Protein AF-A0A1C5VEY9-F1 (afdb_monomer_lite)

Sequence (183 aa):
MDFFYFLVTGSDSWEPHYHENFFNIQGGFLWGFIGALILGIIVASAFYFGCCNSSKSCKSANIGVWAISLCICAVMSYFYADFVVIGDSNTTDNTSVFRAHSFYKANDDYFIQQTSVPGVSQTFIDDLTQKRNEIKYNLDKGGDVRFEFDITTAILAAIFFFITSIIVKRFTINGKTIPFERP

Secondary structure (DSSP, 8-state):
-TTTTHHHHTSTT--TTHHHIIIIIS-HHHHHHHHHHHHHHHHHHIIIIIIS--SS--TT-SHHHHHHHHHHHHHHHHHHIIIIII--TT---TTSHHHHT-HHHHHHHHHHHHHTSTT--HHHHHHHHHHHHHHHHHHHTT-TTHHHHHHHHHHHHHHHHHHHHHHHGGGSSS-TTSSS---

Structure (mmCIF, N/CA/C/O backbone):
data_AF-A0A1C5VEY9-F1
#
_entry.id   AF-A0A1C5VEY9-F1
#
loop_
_atom_site.group_PDB
_atom_site.id
_atom_site.type_symbol
_atom_site.label_atom_id
_atom_site.label_alt_id
_atom_site.label_comp_id
_atom_site.label_asym_id
_atom_site.label_entity_id
_atom_site.label_seq_id
_atom_site.pdbx_PDB_ins_code
_atom_site.Cartn_x
_atom_site.Cartn_y
_atom_site.Cartn_z
_atom_site.occupancy
_atom_site.B_iso_or_equiv
_atom_site.auth_seq_id
_atom_site.auth_comp_id
_atom_site.auth_asym_id
_atom_site.auth_atom_id
_atom_site.pdbx_PDB_model_num
ATOM 1 N N . MET A 1 1 ? -8.034 -12.209 2.110 1.00 72.62 1 MET A N 1
ATOM 2 C CA . MET A 1 1 ? -7.092 -11.128 1.716 1.00 72.62 1 MET A CA 1
ATOM 3 C C . MET A 1 1 ? -5.881 -11.120 2.639 1.00 72.62 1 MET A C 1
ATOM 5 O O . MET A 1 1 ? -4.775 -10.884 2.191 1.00 72.62 1 MET A O 1
ATOM 9 N N . ASP A 1 2 ? -6.113 -11.495 3.883 1.00 72.12 2 ASP A N 1
ATOM 10 C CA . ASP A 1 2 ? -5.275 -12.054 4.943 1.00 72.12 2 ASP A CA 1
ATOM 11 C C . ASP A 1 2 ? -3.969 -12.701 4.451 1.00 72.12 2 ASP A C 1
ATOM 13 O O . ASP A 1 2 ? -2.900 -12.291 4.874 1.00 72.12 2 ASP A O 1
ATOM 17 N N . PHE A 1 3 ? -4.010 -13.632 3.484 1.00 79.00 3 PHE A N 1
ATOM 18 C CA . PHE A 1 3 ? -2.786 -14.232 2.921 1.00 79.00 3 PHE A CA 1
ATOM 19 C C . PHE A 1 3 ? -1.827 -13.198 2.302 1.00 79.00 3 PHE A C 1
ATOM 21 O O . PHE A 1 3 ? -0.614 -13.303 2.461 1.00 79.00 3 PHE A O 1
ATOM 28 N N . PHE A 1 4 ? -2.357 -12.192 1.602 1.00 78.12 4 PHE A N 1
ATOM 29 C CA . PHE A 1 4 ? -1.548 -11.118 1.024 1.00 78.12 4 PHE A CA 1
ATOM 30 C C . PHE A 1 4 ? -1.032 -10.143 2.082 1.00 78.12 4 PHE A C 1
ATOM 32 O O . PHE A 1 4 ? -0.007 -9.519 1.850 1.00 78.12 4 PHE A O 1
ATOM 39 N N . TYR A 1 5 ? -1.709 -10.048 3.229 1.00 88.31 5 TYR A N 1
ATOM 40 C CA . TYR A 1 5 ? -1.370 -9.192 4.367 1.00 88.31 5 TYR A CA 1
ATOM 41 C C . TYR A 1 5 ? -0.895 -10.007 5.578 1.00 88.31 5 TYR A C 1
ATOM 43 O O . TYR A 1 5 ? -1.167 -9.657 6.724 1.00 88.31 5 TYR A O 1
ATOM 51 N N . PHE A 1 6 ? -0.152 -11.092 5.334 1.00 84.56 6 PHE A N 1
ATOM 52 C CA . PHE A 1 6 ? 0.239 -12.036 6.384 1.00 84.56 6 PHE A CA 1
ATOM 53 C C . PHE A 1 6 ? 1.103 -11.409 7.490 1.00 84.56 6 PHE A C 1
ATOM 55 O O . PHE A 1 6 ? 1.092 -11.901 8.614 1.00 84.56 6 PHE A O 1
ATOM 62 N N . LEU A 1 7 ? 1.839 -10.330 7.190 1.00 84.12 7 LEU A N 1
ATOM 63 C CA . LEU A 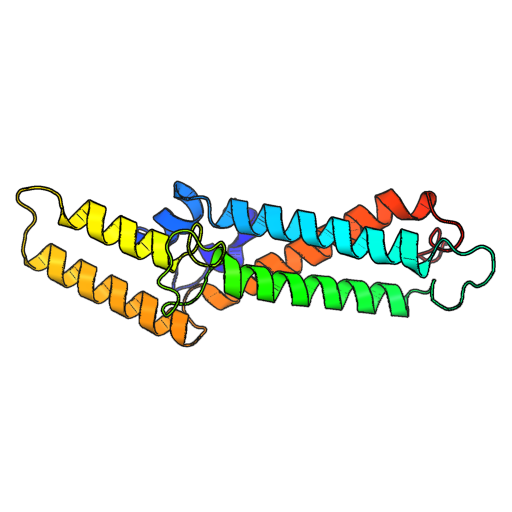1 7 ? 2.596 -9.576 8.195 1.00 84.12 7 LEU A CA 1
ATOM 64 C C . LEU A 1 7 ? 1.664 -8.906 9.209 1.00 84.12 7 LEU A C 1
ATOM 66 O O . LEU A 1 7 ? 1.979 -8.867 10.390 1.00 84.12 7 LEU A O 1
ATOM 70 N N . VAL A 1 8 ? 0.499 -8.437 8.759 1.00 83.88 8 VAL A N 1
ATOM 71 C CA . VAL A 1 8 ? -0.514 -7.825 9.625 1.00 83.88 8 VAL A CA 1
ATOM 72 C C . VAL A 1 8 ? -1.217 -8.893 10.452 1.00 83.88 8 VAL A C 1
ATOM 74 O O . VAL A 1 8 ? -1.290 -8.780 11.670 1.00 83.88 8 VAL A O 1
ATOM 77 N N . THR A 1 9 ? -1.691 -9.966 9.815 1.00 82.56 9 THR A N 1
ATOM 78 C CA . THR A 1 9 ? -2.420 -11.036 10.520 1.00 82.56 9 THR A CA 1
ATOM 79 C C . THR A 1 9 ? -1.522 -11.894 11.414 1.00 82.56 9 THR A C 1
ATOM 81 O O . THR A 1 9 ? -2.022 -12.618 12.266 1.00 82.56 9 THR A O 1
ATOM 84 N N . GLY A 1 10 ? -0.208 -11.865 11.185 1.00 80.62 10 GLY A N 1
ATOM 85 C CA . GLY A 1 10 ? 0.801 -12.529 12.008 1.00 80.62 10 GLY A CA 1
ATOM 86 C C . GLY A 1 10 ? 1.450 -11.623 13.056 1.00 80.62 10 GLY A C 1
ATOM 87 O O . GLY A 1 10 ? 2.337 -12.096 13.761 1.00 80.62 10 GLY A O 1
ATOM 88 N N . SER A 1 11 ? 1.056 -10.347 13.142 1.00 82.75 11 SER A N 1
ATOM 89 C CA . SER A 1 11 ? 1.558 -9.421 14.161 1.00 82.75 11 SER A CA 1
ATOM 90 C C . SER A 1 11 ? 0.995 -9.783 15.534 1.00 82.75 11 SER A C 1
ATOM 92 O O . SER A 1 11 ? -0.191 -10.084 15.662 1.00 82.75 11 SER A O 1
ATOM 94 N N . ASP A 1 12 ? 1.817 -9.664 16.577 1.00 80.88 12 ASP A N 1
ATOM 95 C CA . ASP A 1 12 ? 1.381 -9.808 17.974 1.00 80.88 12 ASP A CA 1
ATOM 96 C C . ASP A 1 12 ? 0.320 -8.761 18.365 1.00 80.88 12 ASP A C 1
ATOM 98 O O . ASP A 1 12 ? -0.399 -8.935 19.349 1.00 80.88 12 ASP A O 1
ATOM 102 N N . SER A 1 13 ? 0.216 -7.674 17.591 1.00 80.31 13 SER A N 1
ATOM 103 C CA . SER A 1 13 ? -0.779 -6.614 17.795 1.00 80.31 13 SER A CA 1
ATOM 104 C C . SER A 1 13 ? -2.139 -6.939 17.159 1.00 80.31 13 SER A C 1
ATOM 106 O O . SER A 1 13 ? -3.117 -6.229 17.398 1.00 80.31 13 SER A O 1
ATOM 108 N N . TRP A 1 14 ? -2.235 -8.020 16.372 1.00 79.81 14 TRP A N 1
ATOM 109 C CA . TRP A 1 14 ? -3.487 -8.448 15.754 1.00 79.81 14 TRP A CA 1
ATOM 110 C C . TRP A 1 14 ? -4.547 -8.756 16.819 1.00 79.81 14 TRP A C 1
ATOM 112 O O . TRP A 1 14 ? -4.374 -9.626 17.672 1.00 79.81 14 TRP A O 1
ATOM 122 N N . GLU A 1 15 ? -5.675 -8.046 16.752 1.00 75.62 15 GLU A N 1
ATOM 123 C CA . GLU A 1 15 ? -6.753 -8.134 17.738 1.00 75.62 15 GLU A CA 1
ATOM 124 C C . GLU A 1 15 ? -8.068 -8.507 17.021 1.00 75.62 15 GLU A C 1
ATOM 126 O O . GLU A 1 15 ? -8.474 -7.790 16.101 1.00 75.62 15 GLU A O 1
ATOM 131 N N . PRO A 1 16 ? -8.740 -9.613 17.400 1.00 69.88 16 PRO A N 1
ATOM 132 C CA . PRO A 1 16 ? -9.892 -10.150 16.664 1.00 69.88 16 PRO A CA 1
ATOM 133 C C . PRO A 1 16 ? -11.138 -9.258 16.591 1.00 69.88 16 PRO A C 1
ATOM 135 O O . PRO A 1 16 ? -12.070 -9.583 15.870 1.00 69.88 16 PRO A O 1
ATOM 138 N N . HIS A 1 17 ? -11.221 -8.156 17.333 1.00 76.38 17 HIS A N 1
ATOM 139 C CA . HIS A 1 17 ? -12.386 -7.278 17.283 1.00 76.38 17 HIS A CA 1
ATOM 140 C C . HIS A 1 17 ? -12.098 -6.063 16.407 1.00 76.38 17 HIS A C 1
ATOM 142 O O . HIS A 1 17 ? -12.669 -5.929 15.327 1.00 76.38 17 HIS A O 1
ATOM 148 N N . TYR A 1 18 ? -11.196 -5.182 16.836 1.00 81.69 18 TYR A N 1
ATOM 149 C CA . TYR A 1 18 ? -10.940 -3.916 16.147 1.00 81.69 18 TYR A CA 1
ATOM 150 C C . TYR A 1 18 ? -10.193 -4.118 14.821 1.00 81.69 18 TYR A C 1
ATOM 152 O O . TYR A 1 18 ? -10.628 -3.600 13.788 1.00 81.69 18 TYR A O 1
ATOM 160 N N . HIS A 1 19 ? -9.115 -4.911 14.819 1.00 85.94 19 HIS A N 1
ATOM 161 C CA . HIS A 1 19 ? -8.324 -5.154 13.609 1.00 85.94 19 HIS A CA 1
ATOM 162 C C . HIS A 1 19 ? -9.094 -6.010 12.600 1.00 85.94 19 HIS A C 1
ATOM 164 O O . HIS A 1 19 ? -9.162 -5.654 11.422 1.00 85.94 19 HIS A O 1
ATOM 170 N N . GLU A 1 20 ? -9.745 -7.086 13.049 1.00 82.69 20 GLU A N 1
ATOM 171 C CA . GLU A 1 20 ? -10.551 -7.932 12.161 1.00 82.69 20 GLU A CA 1
ATOM 172 C C . GLU A 1 20 ? -11.729 -7.161 11.549 1.00 82.69 20 GLU A C 1
ATOM 174 O O . GLU A 1 20 ? -11.950 -7.228 10.335 1.00 82.69 20 GLU A O 1
ATOM 179 N N . ASN A 1 21 ? -12.450 -6.365 12.349 1.00 82.50 21 ASN A N 1
ATOM 180 C CA . ASN A 1 21 ? -13.549 -5.549 11.842 1.00 82.50 21 ASN A CA 1
ATOM 181 C C . ASN A 1 21 ? -13.076 -4.583 10.748 1.00 82.50 21 ASN A C 1
ATOM 183 O O . ASN A 1 21 ? -13.692 -4.509 9.686 1.00 82.50 21 ASN A O 1
ATOM 187 N N . PHE A 1 22 ? -11.968 -3.870 10.948 1.00 86.50 22 PHE A N 1
ATOM 188 C CA . PHE A 1 22 ? -11.483 -2.961 9.914 1.00 86.50 22 PHE A CA 1
ATOM 189 C C . PHE A 1 22 ? -10.964 -3.695 8.671 1.00 86.50 22 PHE A C 1
ATOM 191 O O . PHE A 1 22 ? -11.403 -3.431 7.547 1.00 86.50 22 PHE A O 1
ATOM 198 N N . PHE A 1 23 ? -10.010 -4.608 8.849 1.00 87.25 23 PHE A N 1
ATOM 199 C CA . PHE A 1 23 ? -9.287 -5.168 7.714 1.00 87.25 23 PHE A CA 1
ATOM 200 C C . PHE A 1 23 ? -10.125 -6.148 6.896 1.00 87.25 23 PHE A C 1
ATOM 202 O O . PHE A 1 23 ? -10.022 -6.133 5.664 1.00 87.25 23 PHE A O 1
ATOM 209 N N . ASN A 1 24 ? -10.974 -6.941 7.559 1.00 83.38 24 ASN A N 1
ATOM 210 C CA . ASN A 1 24 ? -11.789 -7.967 6.915 1.00 83.38 24 ASN A CA 1
ATOM 211 C C . ASN A 1 24 ? -13.220 -7.491 6.645 1.00 83.38 24 ASN A C 1
ATOM 213 O O . ASN A 1 24 ? -13.674 -7.597 5.505 1.00 83.38 24 ASN A O 1
ATOM 217 N N . ILE A 1 25 ? -13.925 -6.931 7.637 1.00 82.19 25 ILE A N 1
ATOM 218 C CA . ILE A 1 25 ? -15.348 -6.565 7.475 1.00 82.19 25 ILE A CA 1
ATOM 219 C C . ILE A 1 25 ? -15.506 -5.257 6.690 1.00 82.19 25 ILE A C 1
ATOM 221 O O . ILE A 1 25 ? -16.286 -5.199 5.740 1.00 82.19 25 ILE A O 1
ATOM 225 N N . GLN A 1 26 ? -14.749 -4.214 7.038 1.00 83.38 26 GLN A N 1
ATOM 226 C CA . GLN A 1 26 ? -14.791 -2.923 6.336 1.00 83.38 26 GLN A CA 1
ATOM 227 C C . GLN A 1 26 ? -13.885 -2.867 5.096 1.00 83.38 26 GLN A C 1
ATOM 229 O O . GLN A 1 26 ? -13.905 -1.891 4.344 1.00 83.38 26 GLN A O 1
ATOM 234 N N . GLY A 1 27 ? -13.126 -3.935 4.839 1.00 85.19 27 GLY A N 1
ATOM 235 C CA . GLY A 1 27 ? -12.344 -4.098 3.620 1.00 85.19 27 GLY A CA 1
ATOM 236 C C . GLY A 1 27 ? -11.033 -3.314 3.595 1.00 85.19 27 GLY A C 1
ATOM 237 O O . GLY A 1 27 ? -10.550 -3.003 2.505 1.00 85.19 27 GLY A O 1
ATOM 238 N N . GLY A 1 28 ? -10.422 -3.014 4.746 1.00 87.81 28 GLY A N 1
ATOM 239 C CA . GLY A 1 28 ? -9.114 -2.349 4.809 1.00 87.81 28 GLY A CA 1
ATOM 240 C C . GLY A 1 28 ? -8.035 -3.050 3.966 1.00 87.81 28 GLY A C 1
ATOM 241 O O . GLY A 1 28 ? -7.319 -2.394 3.205 1.00 87.81 28 GLY A O 1
ATOM 242 N N . PHE A 1 29 ? -7.980 -4.391 3.982 1.00 91.56 29 PHE A N 1
ATOM 243 C CA . PHE A 1 29 ? -7.058 -5.142 3.115 1.00 91.56 29 PHE A CA 1
ATOM 244 C C . PHE A 1 29 ? -7.372 -4.983 1.623 1.00 91.56 29 PHE A C 1
ATOM 246 O O . PHE A 1 29 ? -6.463 -4.957 0.791 1.00 91.56 29 PHE A O 1
ATOM 253 N N . LEU A 1 30 ? -8.653 -4.879 1.264 1.00 91.00 30 LEU A N 1
ATOM 254 C CA . LEU A 1 30 ? -9.069 -4.673 -0.121 1.00 91.00 30 LEU A CA 1
ATOM 255 C C . LEU A 1 30 ? -8.648 -3.298 -0.630 1.00 91.00 30 LEU A C 1
ATOM 257 O O . LEU A 1 30 ? -8.107 -3.205 -1.731 1.00 91.00 30 LEU A O 1
ATOM 261 N N . TRP A 1 31 ? -8.826 -2.255 0.178 1.00 90.50 31 TRP A N 1
ATOM 262 C CA . TRP A 1 31 ? -8.400 -0.904 -0.175 1.00 90.50 31 TRP A CA 1
ATOM 263 C C . TRP A 1 31 ? -6.888 -0.790 -0.340 1.00 90.50 31 TRP A C 1
ATOM 265 O O . TRP A 1 31 ? -6.434 -0.252 -1.351 1.00 90.50 31 TRP A O 1
ATOM 275 N N . GLY A 1 32 ? -6.110 -1.372 0.577 1.00 92.75 32 GLY A N 1
ATOM 276 C CA . GLY A 1 32 ? -4.654 -1.430 0.437 1.00 92.75 32 GLY A CA 1
ATOM 277 C C . GLY A 1 32 ? -4.216 -2.138 -0.849 1.00 92.75 32 GLY A C 1
ATOM 278 O O . GLY A 1 32 ? -3.416 -1.602 -1.617 1.00 92.75 32 GLY A O 1
ATOM 279 N N . PHE A 1 33 ? -4.807 -3.299 -1.146 1.00 94.50 33 PHE A N 1
ATOM 280 C CA . PHE A 1 33 ? -4.491 -4.068 -2.350 1.00 94.50 33 PHE A CA 1
ATOM 281 C C . PHE A 1 33 ? -4.833 -3.312 -3.640 1.00 94.50 33 PHE A C 1
ATOM 283 O O . PHE A 1 33 ? -4.023 -3.267 -4.567 1.00 94.50 33 PHE A O 1
ATOM 290 N N . ILE A 1 34 ? -6.024 -2.704 -3.709 1.00 94.12 34 ILE A N 1
ATOM 291 C CA . ILE A 1 34 ? -6.459 -1.911 -4.867 1.00 94.12 34 ILE A CA 1
ATOM 292 C C . ILE A 1 34 ? -5.540 -0.700 -5.055 1.00 94.12 34 ILE A C 1
ATOM 294 O O . ILE A 1 34 ? -5.121 -0.424 -6.180 1.00 94.12 34 ILE A O 1
ATOM 298 N N . GLY A 1 35 ? -5.186 -0.004 -3.973 1.00 94.06 35 GLY A N 1
ATOM 299 C CA . GLY A 1 35 ? -4.260 1.126 -4.018 1.00 94.06 35 GLY A CA 1
ATOM 300 C C . GLY A 1 35 ? -2.879 0.730 -4.539 1.00 94.06 35 GLY A C 1
ATOM 301 O O . GLY A 1 35 ? -2.375 1.351 -5.476 1.00 94.06 35 GLY A O 1
ATOM 302 N N . ALA A 1 36 ? -2.310 -0.357 -4.011 1.00 96.94 36 ALA A N 1
ATOM 303 C CA . ALA A 1 36 ? -1.050 -0.921 -4.490 1.00 96.94 36 ALA A CA 1
ATOM 304 C C . ALA A 1 36 ? -1.103 -1.290 -5.982 1.00 96.94 36 ALA A C 1
ATOM 306 O O . ALA A 1 36 ? -0.167 -0.998 -6.729 1.00 96.94 36 ALA A O 1
ATOM 307 N N . LEU A 1 37 ? -2.201 -1.907 -6.432 1.00 97.19 37 LEU A N 1
ATOM 308 C CA . LEU A 1 37 ? -2.407 -2.274 -7.834 1.00 97.19 37 LEU A CA 1
ATOM 309 C C . LEU A 1 37 ? -2.428 -1.043 -8.742 1.00 97.19 37 LEU A C 1
ATOM 311 O O . LEU A 1 37 ? -1.707 -0.998 -9.740 1.00 97.19 37 LEU A O 1
ATOM 315 N N . ILE A 1 38 ? -3.233 -0.038 -8.391 1.00 97.38 38 ILE A N 1
ATOM 316 C CA . ILE A 1 38 ? -3.375 1.195 -9.171 1.00 97.38 38 ILE A CA 1
ATOM 317 C C . ILE A 1 38 ? -2.036 1.934 -9.251 1.00 97.38 38 ILE A C 1
ATOM 319 O O . ILE A 1 38 ? -1.615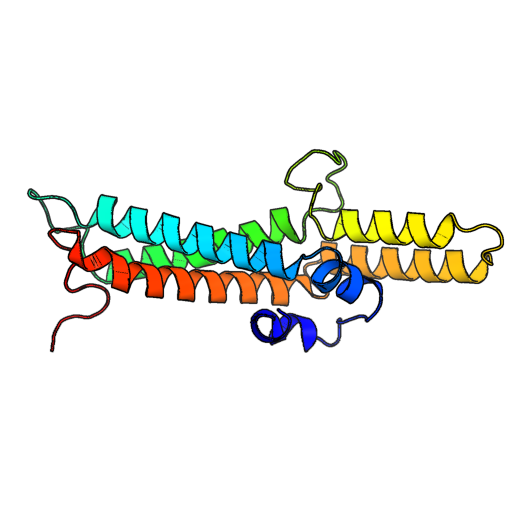 2.313 -10.346 1.00 97.38 38 ILE A O 1
ATOM 323 N N . LEU A 1 39 ? -1.338 2.101 -8.124 1.00 97.75 39 LEU A N 1
ATOM 324 C CA . LEU A 1 39 ? -0.036 2.770 -8.091 1.00 97.75 39 LEU A CA 1
ATOM 325 C C . LEU A 1 39 ? 1.014 2.003 -8.898 1.00 97.75 39 LEU A C 1
ATOM 327 O O . LEU A 1 39 ? 1.711 2.609 -9.716 1.00 97.75 39 LEU A O 1
ATOM 331 N N . GLY A 1 40 ? 1.059 0.676 -8.759 1.00 98.00 40 GLY A N 1
ATOM 332 C CA . GLY A 1 40 ? 1.922 -0.186 -9.564 1.00 98.00 40 GLY A CA 1
ATOM 333 C C . GLY A 1 40 ? 1.709 0.015 -11.065 1.00 98.00 40 GLY A C 1
ATOM 334 O O . GLY A 1 40 ? 2.673 0.206 -11.811 1.00 98.00 40 GLY A O 1
ATOM 335 N N . ILE A 1 41 ? 0.448 0.046 -11.507 1.00 98.00 41 ILE A N 1
ATOM 336 C CA . ILE A 1 41 ? 0.091 0.252 -12.915 1.00 98.00 41 ILE A CA 1
ATOM 337 C C . ILE A 1 41 ? 0.495 1.647 -13.401 1.00 98.00 41 ILE A C 1
ATOM 339 O O . ILE A 1 41 ? 1.114 1.772 -14.463 1.00 98.00 41 ILE A O 1
ATOM 343 N N . ILE A 1 42 ? 0.143 2.694 -12.648 1.00 98.00 42 ILE A N 1
ATOM 344 C CA . ILE A 1 42 ? 0.383 4.089 -13.037 1.00 98.00 42 ILE A CA 1
ATOM 345 C C . ILE A 1 42 ? 1.880 4.363 -13.141 1.00 98.00 42 ILE A C 1
ATOM 347 O O . ILE A 1 42 ? 2.332 4.885 -14.160 1.00 98.00 42 ILE A O 1
ATOM 351 N N . VAL A 1 43 ? 2.661 3.986 -12.126 1.00 97.75 43 VAL A N 1
ATOM 352 C CA . VAL A 1 43 ? 4.098 4.287 -12.089 1.00 97.75 43 VAL A CA 1
ATOM 353 C C . VAL A 1 43 ? 4.854 3.474 -13.142 1.00 97.75 43 VAL A C 1
ATOM 355 O O . VAL A 1 43 ? 5.715 4.023 -13.834 1.00 97.75 43 VAL A O 1
ATOM 358 N N . ALA A 1 44 ? 4.489 2.203 -13.358 1.00 97.25 44 ALA A N 1
ATOM 359 C CA . ALA A 1 44 ? 5.059 1.410 -14.450 1.00 97.25 44 ALA A CA 1
ATOM 360 C C . ALA A 1 44 ? 4.739 2.039 -15.810 1.00 97.25 44 ALA A C 1
ATOM 362 O O . ALA A 1 44 ? 5.633 2.244 -16.632 1.00 97.25 44 ALA A O 1
ATOM 363 N N . SER A 1 45 ? 3.480 2.407 -16.039 1.00 96.56 45 SER A N 1
ATOM 364 C CA . SER A 1 45 ? 3.059 3.046 -17.288 1.00 96.56 45 SER A CA 1
ATOM 365 C C . SER A 1 45 ? 3.781 4.376 -17.513 1.00 96.56 45 SER A C 1
ATOM 367 O O . SER A 1 45 ? 4.252 4.630 -18.620 1.00 96.56 45 SER A O 1
ATOM 369 N N . ALA A 1 46 ? 3.947 5.192 -16.470 1.00 96.19 46 ALA A N 1
ATOM 370 C CA . ALA A 1 46 ? 4.685 6.449 -16.539 1.00 96.19 46 ALA A CA 1
ATOM 371 C C . ALA A 1 46 ? 6.150 6.232 -16.948 1.00 96.19 46 ALA A C 1
ATOM 373 O O . ALA A 1 46 ? 6.646 6.931 -17.831 1.00 96.19 46 ALA A O 1
ATOM 374 N N . PHE A 1 47 ? 6.827 5.225 -16.390 1.00 96.12 47 PHE A N 1
ATOM 375 C CA . PHE A 1 47 ? 8.183 4.873 -16.809 1.00 96.12 47 PHE A CA 1
ATOM 376 C C . PHE A 1 47 ? 8.235 4.414 -18.277 1.00 96.12 47 PHE A C 1
ATOM 378 O O . PHE A 1 47 ? 9.033 4.921 -19.068 1.00 96.12 47 PHE A O 1
ATOM 385 N N . TYR A 1 48 ? 7.378 3.477 -18.687 1.00 95.94 48 TYR A N 1
ATOM 386 C CA . TYR A 1 48 ? 7.435 2.922 -20.042 1.00 95.94 48 TYR A CA 1
ATOM 387 C C . TYR A 1 48 ? 7.019 3.944 -21.104 1.00 95.94 48 TYR A C 1
ATOM 389 O O . TYR A 1 48 ? 7.766 4.204 -22.050 1.00 95.94 48 TYR A O 1
ATOM 397 N N . PHE A 1 49 ? 5.858 4.571 -20.957 1.00 94.25 49 PHE A N 1
ATOM 398 C CA . PHE A 1 49 ? 5.370 5.521 -21.952 1.00 94.25 49 PHE A CA 1
ATOM 399 C C . PHE A 1 49 ? 6.069 6.881 -21.865 1.00 94.25 49 PHE A C 1
ATOM 401 O O . PHE A 1 49 ? 6.263 7.521 -22.896 1.00 94.25 49 PHE A O 1
ATOM 408 N N . GLY A 1 50 ? 6.503 7.302 -20.674 1.00 92.56 50 GLY A N 1
ATOM 409 C CA . GLY A 1 50 ? 7.209 8.569 -20.474 1.00 92.56 50 GLY A CA 1
ATOM 410 C C . GLY A 1 50 ? 8.706 8.490 -20.776 1.00 92.56 50 GLY A C 1
ATOM 411 O O . GLY A 1 50 ? 9.230 9.319 -21.518 1.00 92.56 50 GLY A O 1
ATOM 412 N N . CYS A 1 51 ? 9.411 7.488 -20.244 1.00 92.25 51 CYS A N 1
ATOM 413 C CA . CYS A 1 51 ? 10.871 7.392 -20.370 1.00 92.25 51 CYS A CA 1
ATOM 414 C C . CYS A 1 51 ? 11.326 6.510 -21.540 1.00 92.25 51 CYS A C 1
ATOM 416 O O . CYS A 1 51 ? 12.398 6.751 -22.099 1.00 92.25 51 CYS A O 1
ATOM 418 N N . CYS A 1 52 ? 10.534 5.507 -21.938 1.00 92.00 52 CYS A N 1
ATOM 419 C CA . CYS A 1 52 ? 10.955 4.509 -22.929 1.00 92.00 52 CYS A CA 1
ATOM 420 C C . CYS A 1 52 ? 10.370 4.696 -24.339 1.00 92.00 52 CYS A C 1
ATOM 422 O O . CYS A 1 52 ? 10.778 3.980 -25.257 1.00 92.00 52 CYS A O 1
ATOM 424 N N . ASN A 1 53 ? 9.457 5.648 -24.555 1.00 92.38 53 ASN A N 1
ATOM 425 C CA . ASN A 1 53 ? 8.731 5.791 -25.825 1.00 92.38 53 ASN A CA 1
ATOM 426 C C . ASN A 1 53 ? 9.259 6.893 -26.769 1.00 92.38 53 ASN A C 1
ATOM 428 O O . ASN A 1 53 ? 8.571 7.305 -27.700 1.00 92.38 53 ASN A O 1
ATOM 432 N N . SER A 1 54 ? 10.478 7.390 -26.550 1.00 88.38 54 SER A N 1
ATOM 433 C CA . SER A 1 54 ? 11.083 8.421 -27.404 1.00 88.38 54 SER A CA 1
ATOM 434 C C . SER A 1 54 ? 11.848 7.820 -28.586 1.00 88.38 54 SER A C 1
ATOM 436 O O . SER A 1 54 ? 12.727 6.980 -28.404 1.00 88.38 54 SER A O 1
ATOM 438 N N . SER A 1 55 ? 11.579 8.309 -29.800 1.00 85.50 55 SER A N 1
ATOM 439 C CA . SER A 1 55 ? 12.355 7.979 -31.008 1.00 85.50 55 SER A CA 1
ATOM 440 C C . SER A 1 55 ? 13.664 8.767 -31.131 1.00 85.50 55 SER A C 1
ATOM 442 O O . SER A 1 55 ? 14.492 8.453 -31.980 1.00 85.50 55 SER A O 1
ATOM 444 N N . LYS A 1 56 ? 13.856 9.801 -30.299 1.00 85.44 56 LYS A N 1
ATOM 445 C CA . LYS A 1 56 ? 14.989 10.738 -30.391 1.00 85.44 56 LYS A CA 1
ATOM 446 C C . LYS A 1 56 ? 16.107 10.452 -29.388 1.00 85.44 56 LYS A C 1
ATOM 448 O O . LYS A 1 56 ? 17.222 10.927 -29.574 1.00 85.44 56 LYS A O 1
ATOM 453 N N . SER A 1 57 ? 15.815 9.748 -28.294 1.00 81.00 57 SER A N 1
ATOM 454 C CA . SER A 1 57 ? 16.780 9.493 -27.219 1.00 81.00 57 SER A CA 1
ATOM 455 C C . SER A 1 57 ? 16.386 8.267 -26.400 1.00 81.00 57 SER A C 1
ATOM 457 O O . SER A 1 57 ? 15.222 8.116 -26.036 1.00 81.00 57 SER A O 1
ATOM 459 N N . CYS A 1 58 ? 17.373 7.441 -26.051 1.00 83.62 58 CYS A N 1
ATOM 460 C CA . CYS A 1 58 ? 17.222 6.288 -25.162 1.00 83.62 58 CYS A CA 1
ATOM 461 C C . CYS A 1 58 ? 17.825 6.516 -23.764 1.00 83.62 58 CYS A C 1
ATOM 463 O O . CYS A 1 58 ? 17.850 5.592 -22.960 1.00 83.62 58 CYS A O 1
ATOM 465 N N . LYS A 1 59 ? 18.311 7.729 -23.447 1.00 84.38 59 LYS A N 1
ATOM 466 C CA . LYS A 1 59 ? 19.079 7.997 -22.211 1.00 84.38 59 LYS A CA 1
ATOM 467 C C . LYS A 1 59 ? 18.335 7.592 -20.931 1.00 84.38 59 LYS A C 1
ATOM 469 O O . LYS A 1 59 ? 18.943 7.029 -20.027 1.00 84.38 59 LYS A O 1
ATOM 474 N N . SER A 1 60 ? 17.029 7.848 -20.870 1.00 87.31 60 SER A N 1
ATOM 475 C CA . SER A 1 60 ? 16.183 7.537 -19.707 1.00 87.31 60 SER A CA 1
ATOM 476 C C . SER A 1 60 ? 15.588 6.124 -19.734 1.00 87.31 60 SER A C 1
ATOM 478 O O . SER A 1 60 ? 14.975 5.705 -18.758 1.00 87.31 60 SER A O 1
ATOM 480 N N . ALA A 1 61 ? 15.764 5.385 -20.831 1.00 90.06 61 ALA A N 1
ATOM 481 C CA . ALA A 1 61 ? 15.278 4.022 -20.997 1.00 90.06 61 ALA A CA 1
ATOM 482 C C . ALA A 1 61 ? 16.373 3.036 -20.578 1.00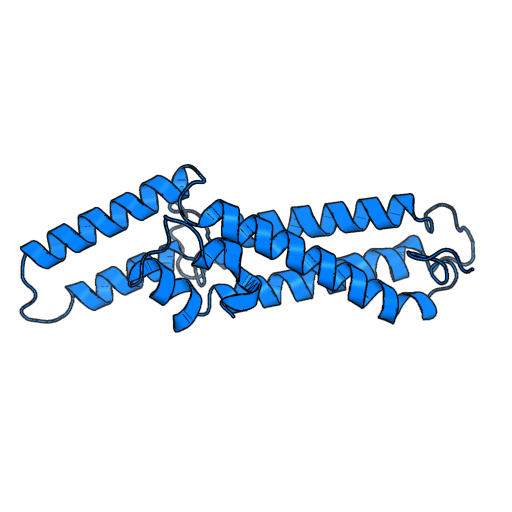 90.06 61 ALA A C 1
ATOM 484 O O . ALA A 1 61 ? 17.008 2.400 -21.416 1.00 90.06 61 ALA A O 1
ATOM 485 N N . ASN A 1 62 ? 16.640 2.955 -19.276 1.00 91.81 62 ASN A N 1
ATOM 486 C CA . ASN A 1 62 ? 17.644 2.049 -18.724 1.00 91.81 62 ASN A CA 1
ATOM 487 C C . ASN A 1 62 ? 17.171 1.410 -17.410 1.00 91.81 62 ASN A C 1
ATOM 489 O O . ASN A 1 62 ? 16.234 1.893 -16.767 1.00 91.81 62 ASN A O 1
ATOM 493 N N . ILE A 1 63 ? 17.837 0.321 -17.019 1.00 93.00 63 ILE A N 1
ATOM 494 C CA . ILE A 1 63 ? 17.488 -0.459 -15.826 1.00 93.00 63 ILE A CA 1
ATOM 495 C C . ILE A 1 63 ? 17.601 0.349 -14.527 1.00 93.00 63 ILE A C 1
ATOM 497 O O . ILE A 1 63 ? 16.802 0.151 -13.617 1.00 93.00 63 ILE A O 1
ATOM 501 N N . GLY A 1 64 ? 18.536 1.302 -14.455 1.00 93.44 64 GLY A N 1
ATOM 502 C CA . GLY A 1 64 ? 18.703 2.175 -13.295 1.00 93.44 64 GLY A CA 1
ATOM 503 C C . GLY A 1 64 ? 17.487 3.073 -13.076 1.00 93.44 64 GLY A C 1
ATOM 504 O O . GLY A 1 64 ? 16.965 3.145 -11.968 1.00 93.44 64 GLY A O 1
ATOM 505 N N . VAL A 1 65 ? 16.973 3.699 -14.139 1.00 94.44 65 VAL A N 1
ATOM 506 C CA . VAL A 1 65 ? 15.756 4.526 -14.058 1.00 94.44 65 VAL A CA 1
ATOM 507 C C . VAL A 1 65 ? 14.536 3.665 -13.729 1.00 94.44 65 VAL A C 1
ATOM 509 O O . VAL A 1 65 ? 13.723 4.075 -12.908 1.00 94.44 65 VAL A O 1
ATOM 512 N N . TRP A 1 66 ? 14.438 2.454 -14.287 1.00 96.50 66 TRP A N 1
ATOM 513 C CA . TRP A 1 66 ? 13.375 1.506 -13.933 1.00 96.50 66 TRP A CA 1
ATOM 514 C C . TRP A 1 66 ? 13.403 1.131 -12.446 1.00 96.50 66 TRP A C 1
ATOM 516 O O . TRP A 1 66 ? 12.364 1.162 -11.790 1.00 96.50 66 TRP A O 1
ATOM 526 N N . ALA A 1 67 ? 14.586 0.832 -11.899 1.00 96.12 67 ALA A N 1
ATOM 527 C CA . ALA A 1 67 ? 14.756 0.504 -10.485 1.00 96.12 67 ALA A CA 1
ATOM 528 C C . ALA A 1 67 ? 14.401 1.695 -9.582 1.00 96.12 67 ALA A C 1
ATOM 530 O O . ALA A 1 67 ? 13.710 1.525 -8.582 1.00 96.12 67 ALA A O 1
ATOM 531 N N . ILE A 1 68 ? 14.794 2.915 -9.967 1.00 96.44 68 ILE A N 1
ATOM 532 C CA . ILE A 1 68 ? 14.391 4.139 -9.260 1.00 96.44 68 ILE A CA 1
ATOM 533 C C . ILE A 1 68 ? 12.866 4.308 -9.300 1.00 96.44 68 ILE A C 1
ATOM 535 O O . ILE A 1 68 ? 12.263 4.591 -8.268 1.00 96.44 68 ILE A O 1
ATOM 539 N N . SER A 1 69 ? 12.222 4.100 -10.454 1.00 97.12 69 SER A N 1
ATOM 540 C CA . SER A 1 69 ? 10.757 4.151 -10.567 1.00 97.12 69 SER A CA 1
ATOM 541 C C . SER A 1 69 ? 10.065 3.100 -9.695 1.00 97.12 69 SER A C 1
ATOM 543 O O . SER A 1 69 ? 9.049 3.412 -9.078 1.00 97.12 69 SER A O 1
ATOM 545 N N . LEU A 1 70 ? 10.626 1.892 -9.583 1.00 97.62 70 LEU A N 1
ATOM 546 C CA . LEU A 1 70 ? 10.134 0.854 -8.673 1.00 97.62 70 LEU A CA 1
ATOM 547 C C . LEU A 1 70 ? 10.222 1.311 -7.211 1.00 97.62 70 LEU A C 1
ATOM 549 O O . LEU A 1 70 ? 9.236 1.209 -6.484 1.00 97.62 70 LEU A O 1
ATOM 553 N N . CYS A 1 71 ? 11.365 1.859 -6.787 1.00 97.56 71 CYS A N 1
ATOM 554 C CA . CYS A 1 71 ? 11.532 2.385 -5.431 1.00 97.56 71 CYS A CA 1
ATOM 555 C C . CYS A 1 71 ? 10.543 3.520 -5.138 1.00 97.56 71 CYS A C 1
ATOM 557 O O . CYS A 1 71 ? 9.914 3.529 -4.084 1.00 97.56 71 CYS A O 1
ATOM 559 N N . ILE A 1 72 ? 10.355 4.444 -6.086 1.00 97.44 72 ILE A N 1
ATOM 560 C CA . ILE A 1 72 ? 9.357 5.515 -5.969 1.00 97.44 72 ILE A CA 1
ATOM 561 C C . ILE A 1 72 ? 7.950 4.922 -5.828 1.00 97.44 72 ILE A C 1
ATOM 563 O O . ILE A 1 72 ? 7.197 5.364 -4.967 1.00 97.44 72 ILE A O 1
ATOM 567 N N . CYS A 1 73 ? 7.602 3.895 -6.610 1.00 98.06 73 CYS A N 1
ATOM 568 C CA . CYS A 1 73 ? 6.310 3.215 -6.510 1.00 98.06 73 CYS A CA 1
ATOM 569 C C . CYS A 1 73 ? 6.076 2.610 -5.118 1.00 98.06 73 CYS A C 1
ATOM 571 O O . CYS A 1 73 ? 4.992 2.770 -4.552 1.00 98.06 73 CYS A O 1
ATOM 573 N N . ALA A 1 74 ? 7.087 1.943 -4.555 1.00 97.19 74 ALA A N 1
ATOM 574 C CA . ALA A 1 74 ? 7.012 1.367 -3.216 1.00 97.19 74 ALA A CA 1
ATOM 575 C C . ALA A 1 74 ? 6.821 2.458 -2.148 1.00 97.19 74 ALA A C 1
ATOM 577 O O . ALA A 1 74 ? 5.912 2.356 -1.329 1.00 97.19 74 ALA A O 1
ATOM 578 N N . VAL A 1 75 ? 7.606 3.541 -2.210 1.00 97.81 75 VAL A N 1
ATOM 579 C CA . VAL A 1 75 ? 7.509 4.678 -1.276 1.00 97.81 75 VAL A CA 1
ATOM 580 C C . VAL A 1 75 ? 6.152 5.378 -1.373 1.00 97.81 75 VAL A C 1
ATOM 582 O O . VAL A 1 75 ? 5.525 5.652 -0.355 1.00 97.81 75 VAL A O 1
ATOM 585 N N . MET A 1 76 ? 5.655 5.637 -2.586 1.00 97.38 76 MET A N 1
ATOM 586 C CA . MET A 1 76 ? 4.327 6.229 -2.780 1.00 97.38 76 MET A CA 1
ATOM 587 C C . MET A 1 76 ? 3.221 5.348 -2.196 1.00 97.38 76 MET A C 1
ATOM 589 O O . MET A 1 76 ? 2.273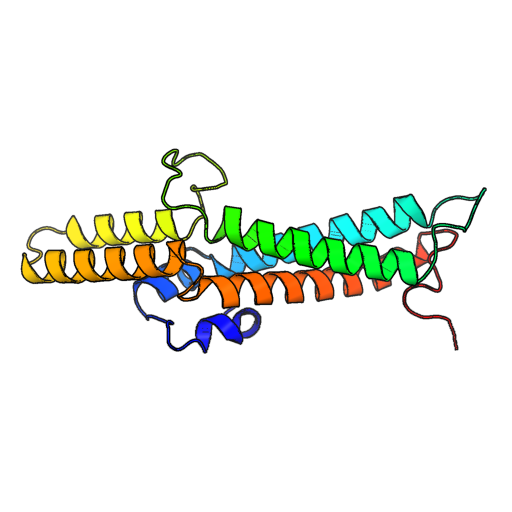 5.865 -1.613 1.00 97.38 76 MET A O 1
ATOM 593 N N . SER A 1 77 ? 3.342 4.028 -2.341 1.00 97.38 77 SER A N 1
ATOM 594 C CA . SER A 1 77 ? 2.336 3.080 -1.854 1.00 97.38 77 SER A CA 1
ATOM 595 C C . SER A 1 77 ? 2.375 2.916 -0.338 1.00 97.38 77 SER A C 1
ATOM 597 O O . SER A 1 77 ? 1.317 2.786 0.270 1.00 97.38 77 SER A O 1
ATOM 599 N N . TYR A 1 78 ? 3.565 2.999 0.266 1.00 96.62 78 TYR A N 1
ATOM 600 C CA . TYR A 1 78 ? 3.731 3.098 1.716 1.00 96.62 78 TYR A CA 1
ATOM 601 C C . TYR A 1 78 ? 2.965 4.311 2.258 1.00 96.62 78 TYR A C 1
ATOM 603 O O . TYR A 1 78 ? 2.091 4.165 3.101 1.00 96.62 78 TYR A O 1
ATOM 611 N N . PHE A 1 79 ? 3.222 5.506 1.715 1.00 95.50 79 PHE A N 1
ATOM 612 C CA . PHE A 1 79 ? 2.547 6.723 2.179 1.00 95.50 79 PHE A CA 1
ATOM 613 C C . PHE A 1 79 ? 1.048 6.738 1.869 1.00 95.50 79 PHE A C 1
ATOM 615 O O . PHE A 1 79 ? 0.267 7.312 2.619 1.00 95.50 79 PHE A O 1
ATOM 622 N N . TYR A 1 80 ? 0.622 6.109 0.774 1.00 95.06 80 TYR A N 1
ATOM 623 C CA . TYR A 1 80 ? -0.798 5.911 0.508 1.00 95.06 80 TYR A CA 1
ATOM 624 C C . TYR A 1 80 ? -1.459 5.062 1.603 1.00 95.06 80 TYR A C 1
ATOM 626 O O . TYR A 1 80 ? -2.502 5.456 2.121 1.00 95.06 80 TYR A O 1
ATOM 634 N N . ALA A 1 81 ? -0.860 3.925 1.962 1.00 94.88 81 ALA A N 1
ATOM 635 C CA . ALA A 1 81 ? -1.365 3.063 3.027 1.00 94.88 81 ALA A CA 1
ATOM 636 C C . ALA A 1 81 ? -1.436 3.823 4.361 1.00 94.88 81 ALA A C 1
ATOM 638 O O . ALA A 1 81 ? -2.506 3.885 4.970 1.00 94.88 81 ALA A O 1
ATOM 639 N N . ASP A 1 82 ? -0.348 4.509 4.705 1.00 94.00 82 ASP A N 1
ATOM 640 C CA . ASP A 1 82 ? -0.185 5.264 5.942 1.00 94.00 82 ASP A CA 1
ATOM 641 C C . ASP A 1 82 ? -1.217 6.398 6.079 1.00 94.00 82 ASP A C 1
ATOM 643 O O . ASP A 1 82 ? -1.899 6.521 7.096 1.00 94.00 82 ASP A O 1
ATOM 647 N N . PHE A 1 83 ? -1.392 7.212 5.033 1.00 91.50 83 PHE A N 1
ATOM 648 C CA . PHE A 1 83 ? -2.245 8.403 5.100 1.00 91.50 83 PHE A CA 1
ATOM 649 C C . PHE A 1 83 ? -3.712 8.155 4.750 1.00 91.50 83 PHE A C 1
ATOM 651 O O . PHE A 1 83 ? -4.575 8.892 5.223 1.00 91.50 83 PHE A O 1
ATOM 658 N N . VAL A 1 84 ? -4.016 7.183 3.889 1.00 91.31 84 VAL A N 1
ATOM 659 C CA . VAL A 1 84 ? -5.383 6.976 3.379 1.00 91.31 84 VAL A CA 1
ATOM 660 C C . VAL A 1 84 ? -6.072 5.818 4.089 1.00 91.31 84 VAL A C 1
ATOM 662 O O . VAL A 1 84 ? -7.234 5.948 4.471 1.00 91.31 84 VAL A O 1
ATOM 665 N N . VAL A 1 85 ? -5.377 4.691 4.268 1.00 92.12 85 VAL A N 1
ATOM 666 C CA . VAL A 1 85 ? -5.990 3.467 4.804 1.00 92.12 85 VAL A CA 1
ATOM 667 C C . VAL A 1 85 ? -5.835 3.384 6.318 1.00 92.12 85 VAL A C 1
ATOM 669 O O . VAL A 1 85 ? -6.810 3.114 7.009 1.00 92.12 85 VAL A O 1
ATOM 672 N N . ILE A 1 86 ? -4.653 3.667 6.864 1.00 92.38 86 ILE A N 1
ATOM 673 C CA . ILE A 1 86 ? -4.493 3.800 8.316 1.00 92.38 86 ILE A CA 1
ATOM 674 C C . ILE A 1 86 ? -5.046 5.155 8.756 1.00 92.38 86 ILE A C 1
ATOM 676 O O . ILE A 1 86 ? -5.998 5.212 9.535 1.00 92.38 86 ILE A O 1
ATOM 680 N N . GLY A 1 87 ? -4.529 6.237 8.174 1.00 89.81 87 GLY A N 1
ATOM 681 C CA . GLY A 1 87 ? -4.999 7.600 8.387 1.00 89.81 87 GLY A CA 1
ATOM 682 C C . GLY A 1 87 ? -4.326 8.314 9.557 1.00 89.81 87 GLY A C 1
ATOM 683 O O . GLY A 1 87 ? -3.268 7.921 10.056 1.00 89.81 87 GLY A O 1
ATOM 684 N N . ASP A 1 88 ? -4.962 9.403 9.986 1.00 86.00 88 ASP A N 1
ATOM 685 C CA . ASP A 1 88 ? -4.513 10.246 11.095 1.00 86.00 88 ASP A CA 1
ATOM 686 C C . ASP A 1 88 ? -5.673 10.483 12.066 1.00 86.00 88 ASP A C 1
ATOM 688 O O . ASP A 1 88 ? -6.789 10.837 11.663 1.00 86.00 88 ASP A O 1
ATOM 692 N N . SER A 1 89 ? -5.391 10.328 13.357 1.00 84.25 89 SER A N 1
ATOM 693 C CA . SER A 1 89 ? -6.347 10.548 14.433 1.00 84.25 89 SER A CA 1
ATOM 694 C C . SER A 1 89 ? -6.799 12.007 14.577 1.00 84.25 89 SER A C 1
ATOM 696 O O . SER A 1 89 ? -7.849 12.256 15.176 1.00 84.25 89 SER A O 1
ATOM 698 N N . ASN A 1 90 ? -6.050 12.958 14.008 1.00 85.19 90 ASN A N 1
ATOM 699 C CA . ASN A 1 90 ? -6.365 14.389 13.993 1.00 85.19 90 ASN A CA 1
ATOM 700 C C . ASN A 1 90 ? -7.295 14.804 12.847 1.00 85.19 90 ASN A C 1
ATOM 702 O O . ASN A 1 90 ? -7.874 15.891 12.886 1.00 85.19 90 ASN A O 1
ATOM 706 N N . THR A 1 91 ? -7.455 13.968 11.819 1.00 84.25 91 THR A N 1
ATOM 707 C CA . THR A 1 91 ? -8.395 14.262 10.730 1.00 84.25 91 THR A CA 1
ATOM 708 C C . THR A 1 91 ? -9.807 14.106 11.273 1.00 84.25 91 THR A C 1
ATOM 710 O O . THR A 1 91 ? -10.127 13.041 11.774 1.00 84.25 91 THR A O 1
ATOM 713 N N . THR A 1 92 ? -10.671 15.118 11.193 1.00 80.94 92 THR A N 1
ATOM 714 C CA . THR A 1 92 ? -12.047 15.057 11.742 1.00 80.94 92 THR A CA 1
ATOM 715 C C . THR A 1 92 ? -13.141 15.096 10.677 1.00 80.94 92 THR A C 1
ATOM 717 O O . THR A 1 92 ? -14.293 14.770 10.960 1.00 80.94 92 THR A O 1
ATOM 720 N N . ASP A 1 93 ? -12.795 15.452 9.441 1.00 85.88 93 ASP A N 1
ATOM 721 C CA . ASP A 1 93 ? -13.728 15.459 8.319 1.00 85.88 93 ASP A CA 1
ATOM 722 C C . ASP A 1 93 ? -14.018 14.029 7.845 1.00 85.88 93 ASP A C 1
ATOM 724 O O . ASP A 1 93 ? -13.201 13.393 7.182 1.00 85.88 93 ASP A O 1
ATOM 728 N N . ASN A 1 94 ? -15.214 13.535 8.160 1.00 82.88 94 ASN A N 1
ATOM 729 C CA . ASN A 1 94 ? -15.660 12.183 7.822 1.00 82.88 94 ASN A CA 1
ATOM 730 C C . ASN A 1 94 ? -15.883 11.941 6.318 1.00 82.88 94 ASN A C 1
ATOM 732 O O . ASN A 1 94 ? -16.076 10.782 5.929 1.00 82.88 94 ASN A O 1
ATOM 736 N N . THR A 1 95 ? -15.887 13.000 5.498 1.00 84.81 95 THR A N 1
ATOM 737 C CA . THR A 1 95 ? -16.036 12.929 4.034 1.00 84.81 95 THR A CA 1
ATOM 738 C C . THR A 1 95 ? -14.701 12.949 3.292 1.00 84.81 95 THR A C 1
ATOM 740 O O . THR A 1 95 ? -14.638 12.551 2.130 1.00 84.81 95 THR A O 1
ATOM 743 N N . SER A 1 96 ? -13.624 13.353 3.970 1.00 85.44 96 SER A N 1
ATOM 744 C CA . SER A 1 96 ? -12.272 13.361 3.419 1.00 85.44 96 SER A CA 1
ATOM 745 C C . SER A 1 96 ? -11.799 11.949 3.087 1.00 85.44 96 SER A C 1
ATOM 747 O O . SER A 1 96 ? -11.983 11.023 3.876 1.00 85.44 96 SER A O 1
ATOM 749 N N . VAL A 1 97 ? -11.104 11.784 1.958 1.00 80.12 97 VAL A N 1
ATOM 750 C CA . VAL A 1 97 ? -10.488 10.502 1.569 1.00 80.12 97 VAL A CA 1
ATOM 751 C C . VAL A 1 97 ? -9.492 9.980 2.610 1.00 80.12 97 VAL A C 1
ATOM 753 O O . VAL A 1 97 ? -9.310 8.775 2.708 1.00 80.12 97 VAL A O 1
ATOM 756 N N . PHE A 1 98 ? -8.914 10.861 3.432 1.00 84.81 98 PHE A N 1
ATOM 757 C CA . PHE A 1 98 ? -7.983 10.509 4.513 1.00 84.81 98 PHE A CA 1
ATOM 758 C C . PHE A 1 98 ? -8.672 9.962 5.778 1.00 84.81 98 PHE A C 1
ATOM 760 O O . PHE A 1 98 ? -8.004 9.531 6.716 1.00 84.81 98 PHE A O 1
ATOM 767 N N . ARG A 1 99 ? -10.012 9.994 5.833 1.00 84.12 99 ARG A N 1
ATOM 768 C CA . ARG A 1 99 ? -10.796 9.486 6.971 1.00 84.12 99 ARG A CA 1
ATOM 769 C C . ARG A 1 99 ? -11.931 8.560 6.566 1.00 84.12 99 ARG A C 1
ATOM 771 O O . ARG A 1 99 ? -12.245 7.634 7.299 1.00 84.12 99 ARG A O 1
ATOM 778 N N . ALA A 1 100 ? -12.554 8.771 5.411 1.00 83.56 100 ALA A N 1
ATOM 779 C CA . ALA A 1 100 ? -13.774 8.075 5.013 1.00 83.56 100 ALA A CA 1
ATOM 780 C C . ALA A 1 100 ? -13.645 6.543 4.976 1.00 83.56 100 ALA A C 1
ATOM 782 O O . ALA A 1 100 ? -14.640 5.869 5.242 1.00 83.56 100 ALA A O 1
ATOM 783 N N . HIS A 1 101 ? -12.444 6.033 4.688 1.00 83.19 101 HIS A N 1
ATOM 784 C CA . HIS A 1 101 ? -12.106 4.607 4.614 1.00 83.19 101 HIS A CA 1
ATOM 785 C C . HIS A 1 101 ? -10.951 4.223 5.550 1.00 83.19 101 HIS A C 1
ATOM 787 O O . HIS A 1 101 ? -10.316 3.191 5.340 1.00 83.19 101 HIS A O 1
ATOM 793 N N . SER A 1 102 ? -10.647 5.065 6.542 1.00 90.44 102 SER A N 1
ATOM 794 C CA . SER A 1 102 ? -9.475 4.872 7.386 1.00 90.44 102 SER A CA 1
ATOM 795 C C . SER A 1 102 ? -9.753 3.987 8.599 1.00 90.44 102 SER A C 1
ATOM 797 O O . SER A 1 102 ? -10.887 3.895 9.083 1.00 90.44 102 SER A O 1
ATOM 799 N N . PHE A 1 103 ? -8.688 3.395 9.135 1.00 90.25 103 PHE A N 1
ATOM 800 C CA . PHE A 1 103 ? -8.710 2.591 10.352 1.00 90.25 103 PHE A CA 1
ATOM 801 C C . PHE A 1 103 ? -9.323 3.359 11.532 1.00 90.25 103 PHE A C 1
ATOM 803 O O . PHE A 1 103 ? -10.182 2.846 12.249 1.00 90.25 103 PHE A O 1
ATOM 810 N N . TYR A 1 104 ? -8.943 4.630 11.703 1.00 87.06 104 TYR A N 1
ATOM 811 C CA . TYR A 1 104 ? -9.466 5.466 12.788 1.00 87.06 104 TYR A CA 1
ATOM 812 C C . TYR A 1 104 ? -10.985 5.639 12.727 1.00 87.06 104 TYR A C 1
ATOM 814 O O . TYR A 1 104 ? -11.650 5.536 13.756 1.00 87.06 104 TYR A O 1
ATOM 822 N N . LYS A 1 105 ? -11.551 5.862 11.534 1.00 88.94 105 LYS A N 1
ATOM 823 C CA . LYS A 1 105 ? -13.005 5.984 11.387 1.00 88.94 105 LYS A CA 1
ATOM 824 C C . LYS A 1 105 ? -13.706 4.662 11.679 1.00 88.94 105 LYS A C 1
ATOM 826 O O . LYS A 1 105 ? -14.700 4.655 12.395 1.00 88.94 105 LYS A O 1
ATOM 831 N N . ALA A 1 106 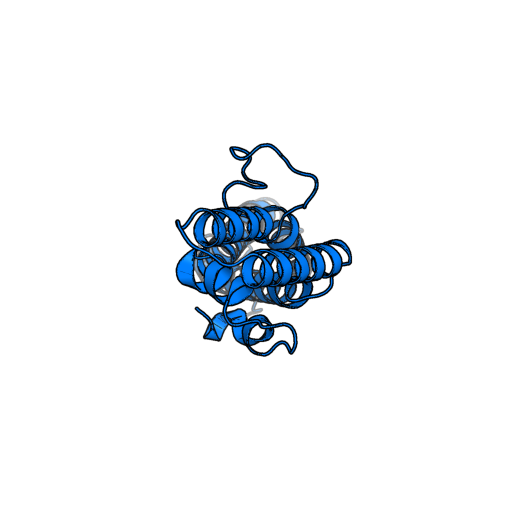? -13.168 3.554 11.180 1.00 87.81 106 ALA A N 1
ATOM 832 C CA . ALA A 1 106 ? -13.729 2.231 11.423 1.00 87.81 106 ALA A CA 1
ATOM 833 C C . ALA A 1 106 ? -13.784 1.876 12.914 1.00 87.81 106 ALA A C 1
ATOM 835 O O . ALA A 1 106 ? -14.777 1.314 13.381 1.00 87.81 106 ALA A O 1
ATOM 836 N N . ASN A 1 107 ? -12.747 2.245 13.667 1.00 86.88 107 ASN A N 1
ATOM 837 C CA . ASN A 1 107 ? -12.691 2.044 15.111 1.00 86.88 107 ASN A CA 1
ATOM 838 C C . ASN A 1 107 ? -13.674 2.931 15.880 1.00 86.88 107 ASN A C 1
ATOM 840 O O . ASN A 1 107 ? -14.297 2.461 16.837 1.00 86.88 107 ASN A O 1
ATOM 844 N N . ASP A 1 108 ? -13.825 4.192 15.470 1.00 87.69 108 ASP A N 1
ATOM 845 C CA . ASP A 1 108 ? -14.824 5.099 16.040 1.00 87.69 108 ASP A CA 1
ATOM 846 C C . ASP A 1 108 ? -16.246 4.571 15.777 1.00 87.69 108 ASP A C 1
ATOM 848 O O . ASP A 1 108 ? -17.052 4.470 16.706 1.00 87.69 108 ASP A O 1
ATOM 852 N N . ASP A 1 109 ? -16.530 4.153 14.541 1.00 88.38 109 ASP A N 1
ATOM 853 C CA . ASP A 1 109 ? -17.828 3.608 14.136 1.00 88.38 109 ASP A CA 1
ATOM 854 C C . ASP A 1 109 ? -18.140 2.296 14.873 1.00 88.38 109 ASP A C 1
ATOM 856 O O . ASP A 1 109 ? -19.256 2.120 15.363 1.00 88.38 109 ASP A O 1
ATOM 860 N N . TYR A 1 110 ? -17.157 1.399 15.024 1.00 87.94 110 TYR A N 1
ATOM 861 C CA . TYR A 1 110 ? -17.309 0.170 15.808 1.00 87.94 110 TYR A CA 1
ATOM 862 C C . TYR A 1 110 ? -17.641 0.476 17.270 1.00 87.94 110 TYR A C 1
ATOM 864 O O . TYR A 1 110 ? -18.595 -0.073 17.819 1.00 87.94 110 TYR A O 1
ATOM 872 N N . PHE A 1 111 ? -16.903 1.397 17.898 1.00 89.19 111 PHE A N 1
ATOM 873 C CA . PHE A 1 111 ? -17.174 1.803 19.275 1.00 89.19 111 PHE A CA 1
ATOM 874 C C . PHE A 1 111 ? -18.603 2.340 19.435 1.00 89.19 111 PHE A C 1
ATOM 876 O O . PHE A 1 111 ? -19.319 1.932 20.350 1.00 89.19 111 PHE A O 1
ATOM 883 N N . ILE A 1 112 ? -19.043 3.227 18.537 1.00 89.12 112 ILE A N 1
ATOM 884 C CA . ILE A 1 112 ? -20.396 3.797 18.571 1.00 89.12 112 ILE A CA 1
ATOM 885 C C . ILE A 1 112 ? -21.443 2.693 18.400 1.00 89.12 112 ILE A C 1
ATOM 887 O O . ILE A 1 112 ? -22.406 2.648 19.165 1.00 89.12 112 ILE A O 1
ATOM 891 N N . GLN A 1 113 ? -21.254 1.778 17.446 1.00 89.19 113 GLN A N 1
ATOM 892 C CA . GLN A 1 113 ? -22.182 0.671 17.204 1.00 89.19 113 GLN A CA 1
ATOM 893 C C . GLN A 1 113 ? -22.326 -0.243 18.424 1.00 89.19 113 GLN A C 1
ATOM 895 O O . GLN A 1 113 ? -23.449 -0.587 18.784 1.00 89.19 113 GLN A O 1
ATOM 900 N N . GLN A 1 114 ? -21.221 -0.595 19.087 1.00 87.62 114 GLN A N 1
ATOM 901 C CA . GLN A 1 114 ? -21.248 -1.489 20.249 1.00 87.62 114 GLN A CA 1
ATOM 902 C C . GLN A 1 114 ? -21.815 -0.815 21.508 1.00 87.62 114 GLN A C 1
ATOM 904 O O . GLN A 1 114 ? -22.502 -1.458 22.297 1.00 87.62 114 GLN A O 1
ATOM 909 N N . THR A 1 115 ? -21.560 0.482 21.704 1.00 89.06 115 THR A N 1
ATOM 910 C CA . THR A 1 115 ? -21.987 1.217 22.912 1.00 89.06 115 THR A CA 1
ATOM 911 C C . THR A 1 115 ? -23.395 1.808 22.819 1.00 89.06 115 THR A C 1
ATOM 913 O O . THR A 1 115 ? -24.003 2.094 23.847 1.00 89.06 115 THR A O 1
ATOM 916 N N . SER A 1 116 ? -23.952 1.951 21.611 1.00 88.69 116 SER A N 1
ATOM 917 C CA . SER A 1 116 ? -25.313 2.480 21.406 1.00 88.69 116 SER A CA 1
ATOM 918 C C . SER A 1 116 ? -26.419 1.438 21.628 1.00 88.69 116 SER A C 1
ATOM 920 O O . SER A 1 116 ? -27.603 1.774 21.550 1.00 88.69 116 SER A O 1
ATOM 922 N N . VAL A 1 117 ? -26.067 0.173 21.885 1.00 90.12 117 VAL A N 1
ATOM 923 C CA . VAL A 1 117 ? -27.044 -0.897 22.127 1.00 90.12 117 VAL A CA 1
ATOM 924 C C . VAL A 1 117 ? -27.711 -0.696 23.500 1.00 90.12 117 VAL A C 1
ATOM 926 O O . VAL A 1 117 ? -27.018 -0.528 24.506 1.00 90.12 117 VAL A O 1
ATOM 929 N N . PRO A 1 118 ? -29.055 -0.722 23.595 1.00 85.88 118 PRO A N 1
ATOM 930 C CA . PRO A 1 118 ? -29.738 -0.582 24.877 1.00 85.88 118 PRO A CA 1
ATOM 931 C C . PRO A 1 118 ? -29.351 -1.691 25.867 1.00 85.88 118 PRO A C 1
ATOM 933 O O . PRO A 1 118 ? -29.402 -2.871 25.531 1.00 85.88 118 PRO A O 1
ATOM 936 N N . GLY A 1 119 ? -29.025 -1.317 27.108 1.00 85.56 119 GLY A N 1
ATOM 937 C CA . GLY A 1 119 ? -28.738 -2.271 28.190 1.00 85.56 119 GLY A CA 1
ATOM 938 C C . GLY A 1 119 ? -27.284 -2.745 28.286 1.00 85.56 119 GLY A C 1
ATOM 939 O O . GLY A 1 119 ? -26.997 -3.649 29.067 1.00 85.56 119 GLY A O 1
ATOM 940 N N . VAL A 1 120 ? -26.368 -2.138 27.530 1.00 89.44 120 VAL A N 1
ATOM 941 C CA . VAL A 1 120 ? -24.927 -2.384 27.656 1.00 89.44 120 VAL A CA 1
ATOM 942 C C . VAL A 1 120 ? -24.419 -1.941 29.035 1.00 89.44 120 VAL A C 1
ATOM 944 O O . VAL A 1 120 ? -24.814 -0.897 29.555 1.00 89.44 120 VAL A O 1
ATOM 947 N N . SER A 1 121 ? -23.550 -2.751 29.647 1.00 91.56 121 SER A N 1
ATOM 948 C CA . SER A 1 121 ? -22.989 -2.465 30.969 1.00 91.56 121 SER A CA 1
ATOM 949 C C . SER A 1 121 ? -21.928 -1.364 30.913 1.00 91.56 121 SER A C 1
ATOM 951 O O . SER A 1 121 ? -21.180 -1.252 29.942 1.00 91.56 121 SER A O 1
ATOM 953 N N . GLN A 1 122 ? -21.804 -0.589 31.995 1.00 91.50 122 GLN A N 1
ATOM 954 C CA . GLN A 1 122 ? -20.762 0.438 32.098 1.00 91.50 122 GLN A CA 1
ATOM 955 C C . GLN A 1 122 ? -19.354 -0.163 31.974 1.00 91.50 122 GLN A C 1
ATOM 957 O O . GLN A 1 122 ? -18.516 0.390 31.278 1.00 91.50 122 GLN A O 1
ATOM 962 N N . THR A 1 123 ? -19.124 -1.340 32.565 1.00 92.56 123 THR A N 1
ATOM 963 C CA . THR A 1 123 ? -17.839 -2.049 32.480 1.00 92.56 123 THR A CA 1
ATOM 964 C C . THR A 1 123 ? -17.436 -2.346 31.037 1.00 92.56 123 THR A C 1
ATOM 966 O O . THR A 1 123 ? -16.293 -2.125 30.667 1.00 92.56 123 THR A O 1
ATOM 969 N N . PHE A 1 124 ? -18.377 -2.779 30.195 1.00 89.50 124 PHE A N 1
ATOM 970 C CA . PHE A 1 124 ? -18.086 -3.041 28.786 1.00 89.50 124 PHE A CA 1
ATOM 971 C C . PHE A 1 124 ? -17.749 -1.757 28.014 1.00 89.50 124 PHE A C 1
ATOM 973 O O . PHE A 1 124 ? -16.854 -1.755 27.171 1.00 89.50 124 PHE A O 1
ATOM 980 N N . ILE A 1 125 ? -18.439 -0.652 28.317 1.00 89.88 125 ILE A N 1
ATOM 981 C CA . ILE A 1 125 ? -18.143 0.663 27.726 1.00 89.88 125 ILE A CA 1
ATOM 982 C C . ILE A 1 125 ? -16.739 1.127 28.129 1.00 89.88 125 ILE A C 1
ATOM 984 O O . ILE A 1 125 ? -15.996 1.634 27.284 1.00 89.88 125 ILE A O 1
ATOM 988 N N . ASP A 1 126 ? -16.370 0.945 29.397 1.00 92.44 126 ASP A N 1
ATOM 989 C CA . ASP A 1 126 ? -15.063 1.329 29.928 1.00 92.44 126 ASP A CA 1
ATOM 990 C C . ASP A 1 126 ? -13.941 0.491 29.285 1.00 92.44 126 ASP A C 1
ATOM 992 O O . ASP A 1 126 ? -12.964 1.062 28.791 1.00 92.44 126 ASP A O 1
ATOM 996 N N . ASP A 1 127 ? -14.127 -0.830 29.176 1.00 89.62 127 ASP A N 1
ATOM 997 C CA . ASP A 1 127 ? -13.179 -1.750 28.532 1.00 89.62 127 ASP A CA 1
ATOM 998 C C . ASP A 1 127 ? -12.971 -1.406 27.046 1.00 89.62 127 ASP A C 1
ATOM 1000 O O . ASP A 1 127 ? -11.834 -1.279 26.578 1.00 89.62 127 ASP A O 1
ATOM 1004 N N . LEU A 1 128 ? -14.057 -1.175 26.296 1.00 89.31 128 LEU A N 1
ATOM 1005 C CA . LEU A 1 128 ? -13.973 -0.750 24.893 1.00 89.31 128 LEU A CA 1
ATOM 1006 C C . LEU A 1 128 ? -13.297 0.616 24.744 1.00 89.31 128 LEU A C 1
ATOM 1008 O O . LEU A 1 128 ? -12.517 0.831 23.815 1.00 89.31 128 LEU A O 1
ATOM 1012 N N . THR A 1 129 ? -13.576 1.549 25.656 1.00 90.44 129 THR A N 1
ATOM 1013 C CA . THR A 1 129 ? -12.953 2.878 25.644 1.00 90.44 129 THR A CA 1
ATOM 1014 C C . THR A 1 129 ? -11.449 2.767 25.855 1.00 90.44 129 THR A C 1
ATOM 1016 O O . THR A 1 129 ? -10.678 3.391 25.119 1.00 90.44 129 THR A O 1
ATOM 1019 N N . GLN A 1 130 ? -11.022 1.957 26.827 1.00 91.38 130 GLN A N 1
ATOM 1020 C CA . GLN A 1 130 ? -9.611 1.708 27.089 1.00 91.38 130 GLN A CA 1
ATOM 1021 C C . GLN A 1 130 ? -8.934 1.086 25.866 1.00 91.38 130 GLN A C 1
ATOM 1023 O O . GLN A 1 130 ? -7.898 1.593 25.432 1.00 91.38 130 GLN A O 1
ATOM 1028 N N . LYS A 1 131 ? -9.543 0.057 25.264 1.00 89.38 131 LYS A N 1
ATOM 1029 C CA . LYS A 1 131 ? -8.973 -0.641 24.105 1.00 89.38 131 LYS A CA 1
ATOM 1030 C C . LYS A 1 131 ? -8.849 0.259 22.878 1.00 89.38 131 LYS A C 1
ATOM 1032 O O . LYS A 1 131 ? -7.788 0.319 22.261 1.00 89.38 131 LYS A O 1
ATOM 1037 N N . ARG A 1 132 ? -9.890 1.038 22.568 1.00 88.81 132 ARG A N 1
ATOM 1038 C CA . ARG A 1 132 ? -9.853 2.029 21.481 1.00 88.81 132 ARG A CA 1
ATOM 1039 C C . ARG A 1 132 ? -8.725 3.043 21.685 1.00 88.81 132 ARG A C 1
ATOM 1041 O O . ARG A 1 132 ? -8.020 3.378 20.735 1.00 88.81 132 ARG A O 1
ATOM 1048 N N . ASN A 1 133 ? -8.566 3.548 22.909 1.00 90.81 133 ASN A N 1
ATOM 1049 C CA . ASN A 1 133 ? -7.544 4.545 23.221 1.00 90.81 133 ASN A CA 1
ATOM 1050 C C . ASN A 1 133 ? -6.124 3.952 23.170 1.00 90.81 133 ASN A C 1
ATOM 1052 O O . ASN A 1 133 ? -5.212 4.642 22.722 1.00 90.81 133 ASN A O 1
ATOM 1056 N N . GLU A 1 134 ? -5.946 2.694 23.584 1.00 90.44 134 GLU A N 1
ATOM 1057 C CA . GLU A 1 134 ? -4.683 1.949 23.466 1.00 90.44 134 GLU A CA 1
ATOM 1058 C C . GLU A 1 134 ? -4.262 1.807 21.997 1.00 90.44 134 GLU A C 1
ATOM 1060 O O . GLU A 1 134 ? -3.162 2.221 21.631 1.00 90.44 134 GLU A O 1
ATOM 1065 N N . ILE A 1 135 ? -5.165 1.313 21.144 1.00 89.69 135 ILE A N 1
ATOM 1066 C CA . ILE A 1 135 ? -4.917 1.140 19.705 1.00 89.69 135 ILE A CA 1
ATOM 1067 C C . ILE A 1 135 ? -4.585 2.485 19.052 1.00 89.69 135 ILE A C 1
ATOM 1069 O O . ILE A 1 135 ? -3.571 2.619 18.369 1.00 89.69 135 ILE A O 1
ATOM 1073 N N . LYS A 1 136 ? -5.389 3.525 19.319 1.00 90.06 136 LYS A N 1
ATOM 1074 C CA . LYS A 1 136 ? -5.125 4.880 18.812 1.00 90.06 136 LYS A CA 1
ATOM 1075 C C . LYS A 1 136 ? -3.734 5.374 19.215 1.00 90.06 136 LYS A C 1
ATOM 1077 O O . LYS A 1 136 ? -2.998 5.876 18.372 1.00 90.06 136 LYS A O 1
ATOM 1082 N N . TYR A 1 137 ? -3.372 5.227 20.487 1.00 91.00 137 TYR A N 1
ATOM 1083 C CA . TYR A 1 137 ? -2.076 5.667 20.996 1.00 91.00 137 TYR A CA 1
ATOM 1084 C C . TYR A 1 137 ? -0.904 4.939 20.327 1.00 91.00 137 TYR A C 1
ATOM 1086 O O . TYR A 1 137 ? 0.108 5.567 20.009 1.00 91.00 137 TYR A O 1
ATOM 1094 N N . ASN A 1 138 ? -1.036 3.630 20.101 1.00 89.81 138 ASN A N 1
ATOM 1095 C CA . ASN A 1 138 ? -0.003 2.832 19.448 1.00 89.81 138 ASN A CA 1
ATOM 1096 C C . ASN A 1 138 ? 0.131 3.192 17.960 1.00 89.81 138 ASN A C 1
ATOM 1098 O O . ASN A 1 138 ? 1.249 3.425 17.494 1.00 89.81 138 ASN A O 1
ATOM 1102 N N . LEU A 1 139 ? -0.988 3.341 17.242 1.00 88.94 139 LEU A N 1
ATOM 1103 C CA . LEU A 1 139 ? -1.008 3.756 15.835 1.00 88.94 139 LEU A CA 1
ATOM 1104 C C . LEU A 1 139 ? -0.439 5.165 15.617 1.00 88.94 139 LEU A C 1
ATOM 1106 O O . LEU A 1 139 ? 0.292 5.382 14.648 1.00 88.94 139 LEU A O 1
ATOM 1110 N N . ASP A 1 140 ? -0.721 6.113 16.519 1.00 89.00 140 ASP A N 1
ATOM 1111 C CA . ASP A 1 140 ? -0.189 7.486 16.460 1.00 89.00 140 ASP A CA 1
ATOM 1112 C C . ASP A 1 140 ? 1.344 7.519 16.631 1.00 89.00 140 ASP A C 1
ATOM 1114 O O . ASP A 1 140 ? 2.010 8.464 16.208 1.00 89.00 140 ASP A O 1
ATOM 1118 N N . LYS A 1 141 ? 1.926 6.477 17.238 1.00 88.62 141 LYS A N 1
ATOM 1119 C CA . LYS A 1 141 ? 3.377 6.315 17.413 1.00 88.62 141 LYS A CA 1
ATOM 1120 C C . LYS A 1 141 ? 4.054 5.502 16.310 1.00 88.62 141 LYS A C 1
ATOM 1122 O O . LYS A 1 141 ? 5.257 5.262 16.407 1.00 88.62 141 LYS A O 1
ATOM 1127 N N . GLY A 1 142 ? 3.315 5.072 15.288 1.00 82.31 142 GLY A N 1
ATOM 1128 C CA . GLY A 1 142 ? 3.844 4.193 14.243 1.00 82.31 142 GLY A CA 1
ATOM 1129 C C . GLY A 1 142 ? 3.921 2.715 14.638 1.00 82.31 142 GLY A C 1
ATOM 1130 O O . GLY A 1 142 ? 4.561 1.946 13.929 1.00 82.31 142 GLY A O 1
ATOM 1131 N N . GLY A 1 143 ? 3.326 2.329 15.772 1.00 85.06 143 GLY A N 1
ATOM 1132 C CA . GLY A 1 143 ? 3.237 0.943 16.233 1.00 85.06 143 GLY A CA 1
ATOM 1133 C C . GLY A 1 143 ? 1.919 0.278 15.837 1.00 85.06 143 GLY A C 1
ATOM 1134 O O . GLY A 1 143 ? 1.263 0.695 14.880 1.00 85.06 143 GLY A O 1
ATOM 1135 N N . ASP A 1 144 ? 1.522 -0.734 16.614 1.00 88.00 144 ASP A N 1
ATOM 1136 C CA . ASP A 1 144 ? 0.406 -1.624 16.271 1.00 88.00 144 ASP A CA 1
ATOM 1137 C C . ASP A 1 144 ? 0.651 -2.285 14.896 1.00 88.00 144 ASP A C 1
ATOM 1139 O O . ASP A 1 144 ? 1.795 -2.525 14.533 1.00 88.00 144 ASP A O 1
ATOM 1143 N N . VAL A 1 145 ? -0.392 -2.554 14.120 1.00 89.62 145 VAL A N 1
ATOM 1144 C CA . VAL A 1 145 ? -0.359 -3.113 12.757 1.00 89.62 145 VAL A CA 1
ATOM 1145 C C . VAL A 1 145 ? 0.088 -2.145 11.647 1.00 89.62 145 VAL A C 1
ATOM 1147 O O . VAL A 1 145 ? 0.089 -2.522 10.470 1.00 89.62 145 VAL A O 1
ATOM 1150 N N . ARG A 1 146 ? 0.376 -0.873 11.969 1.00 92.69 146 ARG A N 1
ATOM 1151 C CA . ARG A 1 146 ? 0.574 0.203 10.973 1.00 92.69 146 ARG A CA 1
ATOM 1152 C C . ARG A 1 146 ? 1.736 -0.099 10.041 1.00 92.69 146 ARG A C 1
ATOM 1154 O O . ARG A 1 146 ? 1.567 -0.158 8.825 1.00 92.69 146 ARG A O 1
ATOM 1161 N N . PHE A 1 147 ? 2.902 -0.353 10.624 1.00 91.75 147 PHE A N 1
ATOM 1162 C CA . PHE A 1 147 ? 4.119 -0.600 9.864 1.00 91.75 147 PHE A CA 1
ATOM 1163 C C . PHE A 1 147 ? 4.003 -1.860 8.995 1.00 91.75 147 PHE A C 1
ATOM 1165 O O . PHE A 1 147 ? 4.386 -1.845 7.823 1.00 91.75 147 PHE A O 1
ATOM 1172 N N . GLU A 1 148 ? 3.434 -2.940 9.535 1.00 92.94 148 GLU A N 1
ATOM 1173 C CA . GLU A 1 148 ? 3.208 -4.197 8.822 1.00 92.94 148 GLU A CA 1
ATOM 1174 C C . GLU A 1 148 ? 2.253 -4.012 7.642 1.00 92.94 148 GLU A C 1
ATOM 1176 O O . GLU A 1 148 ? 2.463 -4.591 6.571 1.00 92.94 148 GLU A O 1
ATOM 1181 N N . PHE A 1 149 ? 1.215 -3.192 7.798 1.00 94.06 149 PHE A N 1
ATOM 1182 C CA . PHE A 1 149 ? 0.277 -2.907 6.720 1.00 94.06 149 PHE A CA 1
ATOM 1183 C C . PHE A 1 149 ? 0.927 -2.074 5.608 1.00 94.06 149 PHE A C 1
ATOM 1185 O O . PHE A 1 149 ? 0.809 -2.416 4.421 1.00 94.06 149 PHE A O 1
ATOM 1192 N N . ASP A 1 150 ? 1.661 -1.026 5.978 1.00 95.06 150 ASP A N 1
ATOM 1193 C CA . ASP A 1 150 ? 2.299 -0.110 5.034 1.00 95.06 150 ASP A CA 1
ATOM 1194 C C . ASP A 1 150 ? 3.399 -0.810 4.226 1.00 95.06 150 ASP A C 1
ATOM 1196 O O . ASP A 1 150 ? 3.446 -0.703 2.994 1.00 95.06 150 ASP A O 1
ATOM 1200 N N . ILE A 1 151 ? 4.247 -1.604 4.893 1.00 95.06 151 ILE A N 1
ATOM 1201 C CA . ILE A 1 151 ? 5.318 -2.358 4.231 1.00 95.06 151 ILE A CA 1
ATOM 1202 C C . ILE A 1 151 ? 4.745 -3.429 3.296 1.00 95.06 151 ILE A C 1
ATOM 1204 O O . ILE A 1 151 ? 5.229 -3.588 2.172 1.00 95.06 151 ILE A O 1
ATOM 1208 N N . THR A 1 152 ? 3.676 -4.124 3.704 1.00 95.69 152 THR A N 1
ATOM 1209 C CA . THR A 1 152 ? 3.015 -5.123 2.851 1.00 95.69 152 THR A CA 1
ATOM 1210 C C . THR A 1 152 ? 2.446 -4.456 1.600 1.00 95.69 152 THR A C 1
ATOM 1212 O O . THR A 1 152 ? 2.661 -4.934 0.485 1.00 95.69 152 THR A O 1
ATOM 1215 N N . THR A 1 153 ? 1.783 -3.308 1.757 1.00 96.81 153 THR A N 1
ATOM 1216 C CA . THR A 1 153 ? 1.218 -2.553 0.630 1.00 96.81 153 THR A CA 1
ATOM 1217 C C . THR A 1 153 ? 2.313 -2.073 -0.329 1.00 96.81 153 THR A C 1
ATOM 1219 O O . THR A 1 153 ? 2.161 -2.187 -1.548 1.00 96.81 153 THR A O 1
ATOM 1222 N N . ALA A 1 154 ? 3.459 -1.621 0.191 1.00 97.44 154 ALA A N 1
ATOM 1223 C CA . ALA A 1 154 ? 4.618 -1.248 -0.619 1.00 97.44 154 ALA A CA 1
ATOM 1224 C C . ALA A 1 154 ? 5.190 -2.433 -1.423 1.00 97.44 154 ALA A C 1
ATOM 1226 O O . ALA A 1 154 ? 5.496 -2.286 -2.611 1.00 97.44 154 ALA A O 1
ATOM 1227 N N . ILE A 1 155 ? 5.288 -3.618 -0.809 1.00 97.00 155 ILE A N 1
ATOM 1228 C CA . ILE A 1 155 ? 5.744 -4.849 -1.474 1.00 97.00 155 ILE A CA 1
ATOM 1229 C C . ILE A 1 155 ? 4.767 -5.259 -2.581 1.00 97.00 155 ILE A C 1
ATOM 1231 O O . ILE A 1 155 ? 5.192 -5.533 -3.706 1.00 97.00 155 ILE A O 1
ATOM 1235 N N . LEU A 1 156 ? 3.462 -5.256 -2.298 1.00 97.50 156 LEU A N 1
ATOM 1236 C CA . LEU A 1 156 ? 2.430 -5.561 -3.292 1.00 97.50 156 LEU A CA 1
ATOM 1237 C C . LEU A 1 156 ? 2.506 -4.597 -4.482 1.00 97.50 156 LEU A C 1
ATOM 1239 O O . LEU A 1 156 ? 2.469 -5.035 -5.632 1.00 97.50 156 LEU A O 1
ATOM 1243 N N . ALA A 1 157 ? 2.697 -3.301 -4.234 1.00 98.06 157 ALA A N 1
ATOM 1244 C CA . ALA A 1 157 ? 2.831 -2.313 -5.298 1.00 98.06 157 ALA A CA 1
ATOM 1245 C C . ALA A 1 157 ? 4.072 -2.550 -6.166 1.00 98.06 157 ALA A C 1
ATOM 1247 O O . ALA A 1 157 ? 3.992 -2.448 -7.390 1.00 98.06 157 ALA A O 1
ATOM 1248 N N . ALA A 1 158 ? 5.204 -2.926 -5.564 1.00 97.81 158 ALA A N 1
ATOM 1249 C CA . ALA A 1 158 ? 6.407 -3.297 -6.308 1.00 97.81 158 ALA A CA 1
ATOM 1250 C C . ALA A 1 158 ? 6.176 -4.539 -7.190 1.00 97.81 158 ALA A C 1
ATOM 1252 O O . ALA A 1 158 ? 6.604 -4.566 -8.348 1.00 97.81 158 ALA A O 1
ATOM 1253 N N . ILE A 1 159 ? 5.441 -5.537 -6.684 1.00 97.50 159 ILE A N 1
ATOM 1254 C CA . ILE A 1 159 ? 5.033 -6.720 -7.456 1.00 97.50 159 ILE A CA 1
ATOM 1255 C C . ILE A 1 159 ? 4.138 -6.307 -8.634 1.00 97.50 159 ILE A C 1
ATOM 1257 O O . ILE A 1 159 ? 4.395 -6.710 -9.770 1.00 97.50 159 ILE A O 1
ATOM 1261 N N . PHE A 1 160 ? 3.125 -5.464 -8.414 1.00 98.25 160 PHE A N 1
ATOM 1262 C CA . PHE A 1 160 ? 2.238 -4.998 -9.487 1.00 98.25 160 PHE A CA 1
ATOM 1263 C C . PHE A 1 160 ? 2.947 -4.119 -10.511 1.00 98.25 160 PHE A C 1
ATOM 1265 O O . PHE A 1 160 ? 2.704 -4.260 -11.712 1.00 98.25 160 PHE A O 1
ATOM 1272 N N . PHE A 1 161 ? 3.861 -3.257 -10.068 1.00 98.25 161 PHE A N 1
ATOM 1273 C CA . PHE A 1 161 ? 4.740 -2.488 -10.941 1.00 98.25 161 PHE A CA 1
ATOM 1274 C C . PHE A 1 161 ? 5.562 -3.418 -11.836 1.00 98.25 161 PHE A C 1
ATOM 1276 O O . PHE A 1 161 ? 5.643 -3.215 -13.052 1.00 98.25 161 PHE A O 1
ATOM 1283 N N . PHE A 1 162 ? 6.139 -4.473 -11.259 1.00 97.06 162 PHE A N 1
ATOM 1284 C CA . PHE A 1 162 ? 6.915 -5.457 -12.000 1.00 97.06 162 PHE A CA 1
ATOM 1285 C C . PHE A 1 162 ? 6.055 -6.222 -13.014 1.00 97.06 162 PHE A C 1
ATOM 1287 O O . PHE A 1 162 ? 6.402 -6.276 -14.193 1.00 97.06 162 PHE A O 1
ATOM 1294 N N . ILE A 1 163 ? 4.904 -6.758 -12.600 1.00 97.06 163 ILE A N 1
ATOM 1295 C CA . ILE A 1 163 ? 3.977 -7.469 -13.495 1.00 97.06 163 ILE A CA 1
ATOM 1296 C C . ILE A 1 163 ? 3.540 -6.553 -14.644 1.00 97.06 163 ILE A C 1
ATOM 1298 O O . ILE A 1 163 ? 3.644 -6.932 -15.814 1.00 97.06 163 ILE A O 1
ATOM 1302 N N . THR A 1 164 ? 3.133 -5.320 -14.330 1.00 96.81 164 THR A N 1
ATOM 1303 C CA . THR A 1 164 ? 2.737 -4.328 -15.337 1.00 96.81 164 THR A CA 1
ATOM 1304 C C . THR A 1 164 ? 3.887 -4.036 -16.289 1.00 96.81 164 THR A C 1
ATOM 1306 O O . THR A 1 164 ? 3.680 -4.018 -17.499 1.00 96.81 164 THR A O 1
ATOM 1309 N N . SER A 1 165 ? 5.113 -3.893 -15.776 1.00 95.75 165 SER A N 1
ATOM 1310 C CA . SER A 1 165 ? 6.314 -3.693 -16.590 1.00 95.75 165 SER A CA 1
ATOM 1311 C C . SER A 1 165 ? 6.470 -4.776 -17.660 1.00 95.75 165 SER A C 1
ATOM 1313 O O . SER A 1 165 ? 6.733 -4.468 -18.822 1.00 95.75 165 SER A O 1
ATOM 1315 N N . ILE A 1 166 ? 6.260 -6.048 -17.306 1.00 94.88 166 ILE A N 1
ATOM 1316 C CA . ILE A 1 166 ? 6.348 -7.164 -18.259 1.00 94.88 166 ILE A CA 1
ATOM 1317 C C . ILE A 1 166 ? 5.263 -7.086 -19.335 1.00 94.88 166 ILE A C 1
ATOM 1319 O O . ILE A 1 166 ? 5.550 -7.371 -20.502 1.00 94.88 166 ILE A O 1
ATOM 1323 N N . ILE A 1 167 ? 4.051 -6.678 -18.960 1.00 94.19 167 ILE A N 1
ATOM 1324 C CA . ILE A 1 167 ? 2.921 -6.527 -19.882 1.00 94.19 167 ILE A CA 1
ATOM 1325 C C . ILE A 1 167 ? 3.186 -5.374 -20.856 1.00 94.19 167 ILE A C 1
ATOM 1327 O O . ILE A 1 167 ? 3.047 -5.547 -22.068 1.00 94.19 167 ILE A O 1
ATOM 1331 N N . VAL A 1 168 ? 3.599 -4.206 -20.350 1.00 93.69 168 VAL A N 1
ATOM 1332 C CA . VAL A 1 168 ? 3.606 -2.979 -21.157 1.00 93.69 168 VAL A CA 1
ATOM 1333 C C . VAL A 1 168 ? 4.898 -2.737 -21.937 1.00 93.69 168 VAL A C 1
ATOM 1335 O O . VAL A 1 168 ? 4.881 -2.024 -22.942 1.00 93.69 168 VAL A O 1
ATOM 1338 N N . LYS A 1 169 ? 6.021 -3.360 -21.548 1.00 92.38 169 LYS A N 1
ATOM 1339 C CA . LYS A 1 169 ? 7.339 -3.078 -22.150 1.00 92.38 169 LYS A CA 1
ATOM 1340 C C . LYS A 1 169 ? 7.396 -3.214 -23.667 1.00 92.38 169 LYS A C 1
ATOM 1342 O O . LYS A 1 169 ? 8.125 -2.475 -24.330 1.00 92.38 169 LYS A O 1
ATOM 1347 N N . ARG A 1 170 ? 6.622 -4.145 -24.237 1.00 89.38 170 ARG A N 1
ATOM 1348 C 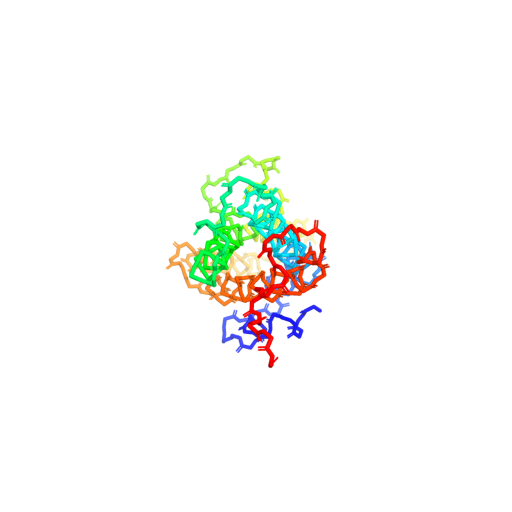CA . ARG A 1 170 ? 6.604 -4.421 -25.684 1.00 89.38 170 ARG A CA 1
ATOM 1349 C C . ARG A 1 170 ? 5.897 -3.342 -26.502 1.00 89.38 170 ARG A C 1
ATOM 1351 O O . ARG A 1 170 ? 6.152 -3.263 -27.701 1.00 89.38 170 ARG A O 1
ATOM 1358 N N . PHE A 1 171 ? 5.080 -2.504 -25.869 1.00 91.75 171 PHE A N 1
ATOM 1359 C CA . PHE A 1 171 ? 4.388 -1.394 -26.529 1.00 91.75 171 PHE A CA 1
ATOM 1360 C C . PHE A 1 171 ? 5.241 -0.124 -26.634 1.00 91.75 171 PHE A C 1
ATOM 1362 O O . PHE A 1 171 ? 4.756 0.895 -27.110 1.00 91.75 171 PHE A O 1
ATOM 1369 N N . THR A 1 172 ? 6.509 -0.169 -26.211 1.00 90.62 172 THR A N 1
ATOM 1370 C CA . THR A 1 172 ? 7.412 0.991 -26.229 1.00 90.62 172 THR A CA 1
ATOM 1371 C C . THR A 1 172 ? 8.627 0.753 -27.114 1.00 90.62 172 THR A C 1
ATOM 1373 O O . THR A 1 172 ? 9.025 -0.390 -27.361 1.00 90.62 172 THR A O 1
ATOM 1376 N N . ILE A 1 173 ? 9.225 1.840 -27.607 1.00 89.56 173 ILE A N 1
ATOM 1377 C CA . ILE A 1 173 ? 10.362 1.791 -28.537 1.00 89.56 173 ILE A CA 1
ATOM 1378 C C . ILE A 1 173 ? 11.607 1.210 -27.848 1.00 89.56 173 ILE A C 1
ATOM 1380 O O . ILE A 1 173 ? 12.143 0.204 -28.318 1.00 89.56 173 ILE A O 1
ATOM 1384 N N . ASN A 1 174 ? 12.019 1.796 -26.718 1.00 90.62 174 ASN A N 1
ATOM 1385 C CA . ASN A 1 174 ? 13.289 1.491 -26.045 1.00 90.62 174 ASN A CA 1
ATOM 1386 C C . ASN A 1 174 ? 13.142 0.603 -24.794 1.00 90.62 174 ASN A C 1
ATOM 1388 O O . ASN A 1 174 ? 14.141 0.153 -24.250 1.00 90.62 174 ASN A O 1
ATOM 1392 N N . GLY A 1 175 ? 11.920 0.328 -24.321 1.00 88.06 175 GLY A N 1
ATOM 1393 C CA . GLY A 1 175 ? 11.695 -0.387 -23.052 1.00 88.06 175 GLY A CA 1
ATOM 1394 C C . GLY A 1 175 ? 11.725 -1.914 -23.158 1.00 88.06 175 GLY A C 1
ATOM 1395 O O . GLY A 1 175 ? 11.639 -2.610 -22.152 1.00 88.06 175 GLY A O 1
ATOM 1396 N N . LYS A 1 176 ? 11.844 -2.473 -24.367 1.00 88.19 176 LYS A N 1
ATOM 1397 C CA . LYS A 1 176 ? 11.638 -3.910 -24.643 1.00 88.19 176 LYS A CA 1
ATOM 1398 C C . LYS A 1 176 ? 12.563 -4.846 -23.850 1.00 88.19 176 LYS A C 1
ATOM 1400 O O . LYS A 1 176 ? 12.187 -5.994 -23.602 1.00 88.19 176 LYS A O 1
ATOM 1405 N N . THR A 1 177 ? 13.750 -4.369 -23.483 1.00 87.62 177 THR A N 1
ATOM 1406 C CA . THR A 1 177 ? 14.806 -5.099 -22.758 1.00 87.62 177 THR A CA 1
ATOM 1407 C C . THR A 1 177 ? 14.903 -4.697 -21.285 1.00 87.62 177 THR A C 1
ATOM 1409 O O . THR A 1 177 ? 15.922 -4.911 -20.647 1.00 87.62 177 THR A O 1
ATOM 1412 N N . ILE A 1 178 ? 13.867 -4.072 -20.732 1.00 90.19 178 ILE A N 1
ATOM 1413 C CA . ILE A 1 178 ? 13.791 -3.689 -19.320 1.00 90.19 178 ILE A CA 1
ATOM 1414 C C . ILE A 1 178 ? 12.566 -4.414 -18.731 1.00 90.19 178 ILE A C 1
ATOM 1416 O O . ILE A 1 178 ? 11.567 -4.565 -19.438 1.00 90.19 178 ILE A O 1
ATOM 1420 N N . PRO A 1 179 ? 12.618 -4.980 -17.509 1.00 87.06 179 PRO A N 1
ATOM 1421 C CA . PRO A 1 179 ? 13.781 -5.070 -16.620 1.00 87.06 179 PRO A CA 1
ATOM 1422 C C . PRO A 1 179 ? 14.789 -6.169 -16.993 1.00 87.06 179 PRO A C 1
ATOM 1424 O O . PRO A 1 179 ? 15.845 -6.258 -16.384 1.00 87.06 179 PRO A O 1
ATOM 1427 N N . PHE A 1 180 ? 14.468 -7.019 -17.970 1.00 84.75 180 PHE A N 1
ATOM 1428 C CA . PHE A 1 180 ? 15.346 -8.109 -18.392 1.00 84.75 180 PHE A CA 1
ATOM 1429 C C . PHE A 1 180 ? 16.118 -7.723 -19.645 1.00 84.75 180 PHE A C 1
ATOM 1431 O O . PHE A 1 180 ? 15.522 -7.659 -20.731 1.00 84.75 180 PHE A O 1
ATOM 1438 N N . GLU A 1 181 ? 17.429 -7.541 -19.501 1.00 64.25 181 GLU A N 1
ATOM 1439 C CA . GLU A 1 181 ? 18.337 -7.644 -20.639 1.00 64.25 181 GLU A CA 1
ATOM 1440 C C . GLU A 1 181 ? 18.115 -9.030 -21.261 1.00 64.25 181 GLU A C 1
ATOM 1442 O O . GLU A 1 181 ? 17.944 -10.022 -20.548 1.00 64.25 181 GLU A O 1
ATOM 1447 N N . ARG A 1 182 ? 17.948 -9.097 -22.587 1.00 57.66 182 ARG A N 1
ATOM 1448 C CA . ARG A 1 182 ? 17.718 -10.391 -23.248 1.00 57.66 182 ARG A CA 1
ATOM 1449 C C . ARG A 1 182 ? 18.890 -11.339 -22.927 1.00 57.66 182 ARG A C 1
ATOM 1451 O O . ARG A 1 182 ? 20.006 -10.836 -22.809 1.00 57.66 182 ARG A O 1
ATOM 1458 N N . PRO A 1 183 ? 18.661 -12.663 -22.832 1.00 48.94 183 PRO A N 1
ATOM 1459 C CA . PRO A 1 183 ? 19.748 -13.614 -23.044 1.00 48.94 183 PRO A CA 1
ATOM 1460 C C . PRO A 1 183 ? 20.370 -13.427 -24.435 1.00 48.94 183 PRO A C 1
ATOM 1462 O O . PRO A 1 183 ? 19.641 -12.982 -25.361 1.00 48.94 183 PRO A O 1
#

Foldseek 3Di:
DCVLLVLLVVDPLDDCQLNCCQCPVLPLVVVLLVLLLVLLQVLLCCQFVVQFADPPDNPSQDLVNLVVSLVVSLVVSLVCSLQQAQRAPPDDPCPDSSHVSHSLNSLVVSLCVVVVDPPDDPVVNVVSVVVSVVQNVQSNVVHRSSNSSSNSSSVSSSVSNVVSLCVCQVVHDGNVCPPHNDD

pLDDT: mean 89.37, std 7.19, range [48.94, 98.25]

Radius of gyration: 20.5 Å; chains: 1; bounding box: 50×30×64 Å